Protein AF-A0A529LG89-F1 (afdb_monomer)

Radius of gyration: 15.18 Å; Cα contacts (8 Å, |Δi|>4): 85; chains: 1; bounding box: 32×26×44 Å

Mean predicted aligned error: 3.56 Å

Structure (mmCIF, N/CA/C/O backbone):
data_AF-A0A529LG89-F1
#
_entry.id   AF-A0A529LG89-F1
#
loop_
_atom_site.group_PDB
_atom_site.id
_atom_site.type_symbol
_atom_site.label_atom_id
_atom_site.label_alt_id
_atom_site.label_comp_id
_atom_site.label_asym_id
_atom_site.label_entity_id
_atom_site.label_seq_id
_atom_site.pdbx_PDB_ins_code
_atom_site.Cartn_x
_atom_site.Cartn_y
_atom_site.Cartn_z
_atom_site.occupancy
_atom_site.B_iso_or_equiv
_atom_site.auth_seq_id
_atom_site.auth_comp_id
_atom_site.auth_asym_id
_atom_site.auth_atom_id
_atom_site.pdbx_PDB_model_num
ATOM 1 N N . ARG A 1 1 ? 2.252 13.288 9.061 1.00 68.81 1 ARG A N 1
ATOM 2 C CA . ARG A 1 1 ? 0.957 13.598 9.716 1.00 68.81 1 ARG A CA 1
ATOM 3 C C . ARG A 1 1 ? 0.121 12.327 9.774 1.00 68.81 1 ARG A C 1
ATOM 5 O O . ARG A 1 1 ? -0.016 11.678 8.747 1.00 68.81 1 ARG A O 1
ATOM 12 N N . SER A 1 2 ? -0.348 11.960 10.962 1.00 86.69 2 SER A N 1
ATOM 13 C CA . SER A 1 2 ? -1.032 10.683 11.178 1.00 86.69 2 SER A CA 1
ATOM 14 C C . SER A 1 2 ? -2.409 10.638 10.504 1.00 86.69 2 SER A C 1
ATOM 16 O O . SER A 1 2 ? -3.083 11.675 10.444 1.00 86.69 2 SER A O 1
ATOM 18 N N . VAL A 1 3 ? -2.821 9.466 10.008 1.00 88.19 3 VAL A N 1
ATOM 19 C CA . VAL A 1 3 ? -4.169 9.253 9.435 1.00 88.19 3 VAL A CA 1
ATOM 20 C C . VAL A 1 3 ? -5.266 9.476 10.477 1.00 88.19 3 VAL A C 1
ATOM 22 O O . VAL A 1 3 ? -6.346 9.957 10.142 1.00 88.19 3 VAL A O 1
ATOM 25 N N . MET A 1 4 ? -4.955 9.269 11.760 1.00 91.56 4 MET A N 1
ATOM 26 C CA . MET A 1 4 ? -5.869 9.508 12.880 1.00 91.56 4 MET A CA 1
ATOM 27 C C . MET A 1 4 ? -6.204 10.991 13.093 1.00 91.56 4 MET A C 1
ATOM 29 O O . MET A 1 4 ? -7.196 11.314 13.742 1.00 91.56 4 MET A O 1
ATOM 33 N N . LYS A 1 5 ? -5.408 11.920 12.542 1.00 93.12 5 LYS A N 1
ATOM 34 C CA . LYS A 1 5 ? -5.656 13.369 12.672 1.00 93.12 5 LYS A CA 1
ATOM 35 C C . LYS A 1 5 ? -6.673 13.913 11.664 1.00 93.12 5 LYS A C 1
ATOM 37 O O . LYS A 1 5 ? -7.066 15.069 11.784 1.00 93.12 5 LYS A O 1
ATOM 42 N N . ILE A 1 6 ? -7.069 13.128 10.662 1.00 94.31 6 ILE A N 1
ATOM 43 C CA . ILE A 1 6 ? -8.005 13.550 9.612 1.00 94.31 6 ILE A CA 1
ATOM 44 C C . ILE A 1 6 ? -9.307 12.762 9.805 1.00 94.31 6 ILE A C 1
ATOM 46 O O . ILE A 1 6 ? -9.274 11.545 9.636 1.00 94.31 6 ILE A O 1
ATOM 50 N N . PRO A 1 7 ? -10.451 13.403 10.131 1.00 94.75 7 PRO A N 1
ATOM 51 C CA . PRO A 1 7 ? -11.669 12.701 10.554 1.00 94.75 7 PRO A CA 1
ATOM 52 C C . PRO A 1 7 ? -12.125 11.583 9.611 1.00 94.75 7 PRO A C 1
ATOM 54 O O . PRO A 1 7 ? -12.446 10.487 10.065 1.00 94.75 7 PRO A O 1
ATOM 57 N N . TYR A 1 8 ? -12.088 11.838 8.302 1.00 95.38 8 TYR A N 1
ATOM 58 C CA . TYR A 1 8 ? -12.473 10.855 7.292 1.00 95.38 8 TYR A CA 1
ATOM 59 C C . TYR A 1 8 ? -11.516 9.652 7.227 1.00 95.38 8 TYR A C 1
ATOM 61 O O . TYR A 1 8 ? -11.959 8.505 7.192 1.00 95.38 8 TYR A O 1
ATOM 69 N N . LEU A 1 9 ? -10.198 9.890 7.265 1.00 96.44 9 LEU A N 1
ATOM 70 C CA . LEU A 1 9 ? -9.205 8.809 7.240 1.00 96.44 9 LEU A CA 1
ATOM 71 C C . LEU A 1 9 ? -9.228 8.007 8.544 1.00 96.44 9 LEU A C 1
ATOM 73 O O . LEU A 1 9 ? -9.163 6.782 8.507 1.00 96.44 9 LEU A O 1
ATOM 77 N N . ARG A 1 10 ? -9.399 8.684 9.682 1.00 96.38 10 ARG A N 1
ATOM 78 C CA . ARG A 1 10 ? -9.582 8.052 10.989 1.00 96.38 10 ARG A CA 1
ATOM 79 C C . ARG A 1 10 ? -10.759 7.078 10.977 1.00 96.38 10 ARG A C 1
ATOM 81 O O . ARG A 1 10 ? -10.569 5.923 11.330 1.00 96.38 10 ARG A O 1
ATOM 88 N N . SER A 1 11 ? -11.928 7.494 10.487 1.00 97.00 11 SER A N 1
ATOM 89 C CA . SER A 1 11 ? -13.110 6.619 10.416 1.00 97.00 11 SER A CA 1
ATOM 90 C C . SER A 1 11 ? -12.860 5.358 9.573 1.00 97.00 11 SER A C 1
ATOM 92 O O . SER A 1 11 ? -13.219 4.244 9.971 1.00 97.00 11 SER A O 1
ATOM 94 N N . LYS A 1 12 ? -12.167 5.494 8.432 1.00 97.44 12 LYS A N 1
ATOM 95 C CA . LYS A 1 12 ? -11.731 4.341 7.628 1.00 97.44 12 LYS A CA 1
ATOM 96 C C . LYS A 1 12 ? -10.757 3.438 8.396 1.00 97.44 12 L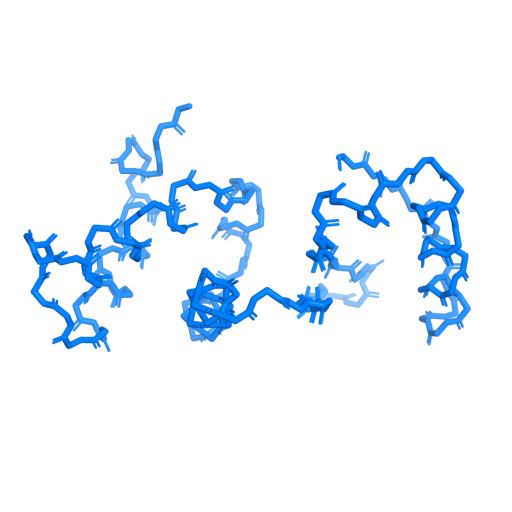YS A C 1
ATOM 98 O O . LYS A 1 12 ? -10.929 2.220 8.374 1.00 97.44 12 LYS A O 1
ATOM 103 N N . ALA A 1 13 ? -9.754 4.015 9.060 1.00 97.12 13 ALA A N 1
ATOM 104 C CA . ALA A 1 13 ? -8.755 3.278 9.832 1.00 97.12 13 ALA A CA 1
ATOM 105 C C . ALA A 1 13 ? -9.398 2.492 10.985 1.00 97.12 13 ALA A C 1
ATOM 107 O O . ALA A 1 13 ? -9.183 1.288 11.099 1.00 97.12 13 ALA A O 1
ATOM 108 N N . GLU A 1 14 ? -10.253 3.143 11.774 1.00 96.25 14 GLU A N 1
ATOM 109 C CA . GLU A 1 14 ? -11.013 2.533 12.871 1.00 96.25 14 GLU A CA 1
ATOM 110 C C . GLU A 1 14 ? -11.883 1.377 12.371 1.00 96.25 14 GLU A C 1
ATOM 112 O O . GLU A 1 14 ? -11.886 0.303 12.969 1.00 96.25 14 GLU A O 1
ATOM 117 N N . THR A 1 15 ? -12.543 1.543 11.220 1.00 96.94 15 THR A N 1
ATOM 118 C CA . THR A 1 15 ? -13.334 0.468 10.601 1.00 96.94 15 THR A CA 1
ATOM 119 C C . THR A 1 15 ? -12.473 -0.750 10.256 1.00 96.94 15 THR A C 1
ATOM 121 O O . THR A 1 15 ? -12.919 -1.889 10.405 1.00 96.94 15 THR A O 1
ATOM 124 N N . ILE A 1 16 ? -11.246 -0.542 9.774 1.00 97.25 16 ILE A N 1
ATOM 125 C CA . ILE A 1 16 ? -10.324 -1.634 9.431 1.00 97.25 16 ILE A CA 1
ATOM 126 C C . ILE A 1 16 ? -9.809 -2.318 10.693 1.00 97.25 16 ILE A C 1
ATOM 128 O O . ILE A 1 16 ? -9.818 -3.546 10.747 1.00 97.25 16 ILE A O 1
ATOM 132 N N . ILE A 1 17 ? -9.413 -1.542 11.703 1.00 95.81 17 ILE A N 1
ATOM 133 C CA . ILE A 1 17 ? -8.947 -2.054 12.996 1.00 95.81 17 ILE A CA 1
ATOM 134 C C . ILE A 1 17 ? -10.046 -2.901 13.643 1.00 95.81 17 ILE A C 1
ATOM 136 O O . ILE A 1 17 ? -9.802 -4.064 13.956 1.00 95.81 17 ILE A O 1
ATOM 140 N N . ALA A 1 18 ? -11.274 -2.384 13.730 1.00 95.31 18 ALA A N 1
ATOM 141 C CA . ALA A 1 18 ? -12.415 -3.111 14.287 1.00 95.31 18 ALA A CA 1
ATOM 142 C C . ALA A 1 18 ? -12.712 -4.415 13.527 1.00 95.31 18 ALA A C 1
ATOM 144 O O . ALA A 1 18 ? -13.033 -5.434 14.130 1.00 95.31 18 ALA A O 1
ATOM 145 N N . LYS A 1 19 ? -12.561 -4.415 12.195 1.00 95.06 19 LYS A N 1
ATOM 146 C CA . LYS A 1 19 ? -12.785 -5.599 11.346 1.00 95.06 19 LYS A CA 1
ATOM 147 C C . LYS A 1 19 ? -11.593 -6.557 11.265 1.00 95.06 19 LYS A C 1
ATOM 149 O O . LYS A 1 19 ? -11.712 -7.574 10.584 1.00 95.06 19 LYS A O 1
ATOM 154 N N . SER A 1 20 ? -10.455 -6.232 11.875 1.00 92.62 20 SER A N 1
ATOM 155 C CA . SER A 1 20 ? -9.252 -7.073 11.823 1.00 92.62 20 SER A CA 1
ATOM 156 C C . SER A 1 20 ? -9.299 -8.246 12.803 1.00 92.62 20 SER A C 1
ATOM 158 O O . SER A 1 20 ? -8.641 -9.253 12.570 1.00 92.62 20 SER A O 1
ATOM 160 N N . GLY A 1 21 ? -10.068 -8.115 13.890 1.00 91.75 21 GLY A N 1
ATOM 161 C CA . GLY A 1 21 ? -10.059 -9.065 15.004 1.00 91.75 21 GLY A CA 1
ATOM 162 C C . GLY A 1 21 ? -8.791 -9.008 15.867 1.00 91.75 21 GLY A C 1
ATOM 163 O O . GLY A 1 21 ? -8.691 -9.762 16.830 1.00 91.75 21 GLY A O 1
ATOM 164 N N . PHE A 1 22 ? -7.831 -8.126 15.564 1.00 93.19 22 PHE A N 1
ATOM 165 C CA . PHE A 1 22 ? -6.640 -7.945 16.390 1.00 93.19 22 PHE A CA 1
ATOM 166 C C . PHE A 1 22 ? -6.930 -7.049 17.589 1.00 93.19 22 PHE A C 1
ATOM 168 O O . PHE A 1 22 ? -7.584 -6.013 17.467 1.00 93.19 22 PHE A O 1
ATOM 175 N N . ASN A 1 23 ? -6.356 -7.404 18.735 1.00 92.44 23 ASN A N 1
ATOM 176 C CA . ASN A 1 23 ? -6.239 -6.487 19.857 1.00 92.44 23 ASN A CA 1
ATOM 177 C C . ASN A 1 23 ? -5.258 -5.356 19.477 1.00 92.44 23 ASN A C 1
ATOM 179 O O . ASN A 1 23 ? -4.097 -5.653 19.176 1.00 92.44 23 ASN A O 1
ATOM 183 N N . PRO A 1 24 ? -5.672 -4.073 19.503 1.00 88.75 24 PRO A N 1
ATOM 184 C CA . PRO A 1 24 ? -4.813 -2.945 19.130 1.00 88.75 24 PRO A CA 1
ATOM 185 C C . PRO A 1 24 ? -3.516 -2.831 19.943 1.00 88.75 24 PRO A C 1
ATOM 187 O O . PRO A 1 24 ? -2.544 -2.248 19.465 1.00 88.75 24 PRO A O 1
ATOM 190 N N . ASN A 1 25 ? -3.493 -3.382 21.159 1.00 91.75 25 ASN A N 1
ATOM 191 C CA . ASN A 1 25 ? -2.347 -3.294 22.064 1.00 91.75 25 A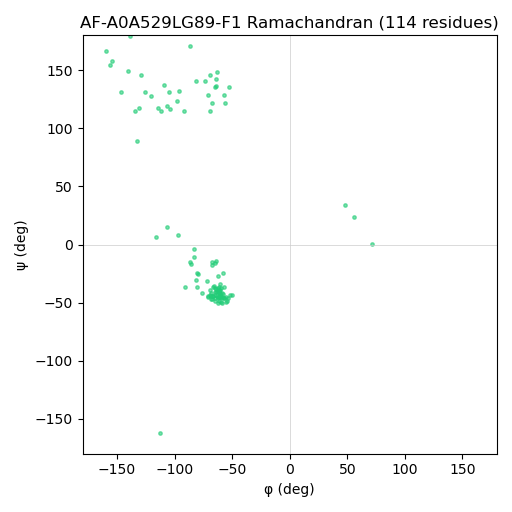SN A CA 1
ATOM 192 C C . ASN A 1 25 ? -1.296 -4.390 21.831 1.00 91.75 25 ASN A C 1
ATOM 194 O O . ASN A 1 25 ? -0.140 -4.228 22.248 1.00 91.75 25 ASN A O 1
ATOM 198 N N . ASP A 1 26 ? -1.671 -5.458 21.129 1.00 93.06 26 ASP A N 1
ATOM 199 C CA . ASP A 1 26 ? -0.798 -6.594 20.850 1.00 93.06 26 ASP A CA 1
ATOM 200 C C . ASP A 1 26 ? 0.034 -6.353 19.584 1.00 93.06 26 ASP A C 1
ATOM 202 O O . ASP A 1 26 ? -0.166 -5.383 18.846 1.00 93.06 26 ASP A O 1
ATOM 206 N N . HIS A 1 27 ? 1.006 -7.233 19.327 1.00 92.81 27 HIS A N 1
ATOM 207 C CA . HIS A 1 27 ? 1.959 -7.072 18.225 1.00 92.81 27 HIS A CA 1
ATOM 208 C C . HIS A 1 27 ? 1.262 -6.884 16.867 1.00 92.81 27 HIS A C 1
ATOM 210 O O . HIS A 1 27 ? 1.550 -5.920 16.159 1.00 92.81 27 HIS A O 1
ATOM 216 N N . SER A 1 28 ? 0.288 -7.741 16.542 1.00 93.19 28 SER A N 1
ATOM 217 C CA . SER A 1 28 ? -0.459 -7.677 15.278 1.00 93.19 28 SER A CA 1
ATOM 218 C C . SER A 1 28 ? -1.315 -6.412 15.154 1.00 93.19 28 SER A C 1
ATOM 220 O O . SER A 1 28 ? -1.415 -5.842 14.068 1.00 93.19 28 SER A O 1
ATOM 222 N N . GLY A 1 29 ? -1.888 -5.923 16.261 1.00 94.69 29 GLY A N 1
ATOM 223 C CA . GLY A 1 29 ? -2.650 -4.671 16.286 1.00 94.69 29 GLY A CA 1
ATOM 224 C C . GLY A 1 29 ? -1.767 -3.450 16.041 1.00 94.69 29 GLY A C 1
ATOM 225 O O . GLY A 1 29 ? -2.065 -2.628 15.173 1.00 94.69 29 GLY A O 1
ATOM 226 N N . LYS A 1 30 ? -0.622 -3.373 16.729 1.00 95.19 30 LYS A N 1
ATOM 227 C CA . LYS A 1 30 ? 0.384 -2.319 16.513 1.00 95.19 30 LYS A CA 1
ATOM 228 C C . LYS A 1 30 ? 0.946 -2.353 15.094 1.00 95.19 30 LYS A C 1
ATOM 230 O O . LYS A 1 30 ? 1.093 -1.303 14.470 1.00 95.19 30 LYS A O 1
ATOM 235 N N . ALA A 1 31 ? 1.209 -3.545 14.558 1.00 95.69 31 ALA A N 1
ATOM 236 C CA . ALA A 1 31 ? 1.649 -3.714 13.178 1.00 95.69 31 ALA A CA 1
ATOM 237 C C . ALA A 1 31 ? 0.597 -3.189 12.190 1.00 95.69 31 ALA A C 1
ATOM 239 O O . ALA A 1 31 ? 0.945 -2.443 11.274 1.00 95.69 31 ALA A O 1
ATOM 240 N N . LEU A 1 32 ? -0.690 -3.505 12.392 1.00 96.50 32 LEU A N 1
ATOM 241 C CA . LEU A 1 32 ? -1.774 -3.002 11.541 1.00 96.50 32 LEU A CA 1
ATOM 242 C C . LEU A 1 32 ? -1.856 -1.474 11.576 1.00 96.50 32 LEU A C 1
ATOM 244 O O . LEU A 1 32 ? -1.963 -0.845 10.524 1.00 96.50 32 LEU A O 1
ATOM 248 N N . ILE A 1 33 ? -1.771 -0.872 12.763 1.00 95.75 33 ILE A N 1
ATOM 249 C CA . ILE A 1 33 ? -1.778 0.588 12.917 1.00 95.75 33 ILE A CA 1
ATOM 250 C C . ILE A 1 33 ? -0.606 1.210 12.148 1.00 95.75 33 ILE A C 1
ATOM 252 O O . ILE A 1 33 ? -0.813 2.148 11.381 1.00 95.75 33 ILE A O 1
ATOM 256 N N . ASN A 1 34 ? 0.598 0.648 12.266 1.00 95.62 34 ASN A N 1
ATOM 257 C CA . ASN A 1 34 ? 1.771 1.125 11.530 1.00 95.62 34 ASN A CA 1
ATOM 258 C C . ASN A 1 34 ? 1.594 1.015 10.006 1.00 95.62 34 ASN A C 1
ATOM 260 O O . ASN A 1 34 ? 1.975 1.927 9.269 1.00 95.62 34 ASN A O 1
ATOM 264 N N . VAL A 1 35 ? 0.985 -0.070 9.518 1.00 95.88 35 VAL A N 1
ATOM 265 C CA . VAL A 1 35 ? 0.643 -0.225 8.096 1.00 95.88 35 VAL A CA 1
ATOM 266 C C . VAL A 1 35 ? -0.326 0.864 7.637 1.00 95.88 35 VAL A C 1
ATOM 268 O O . VAL A 1 35 ? -0.105 1.476 6.596 1.00 95.88 35 VAL A O 1
ATOM 271 N N . LEU A 1 36 ? -1.374 1.153 8.410 1.00 96.38 36 LEU A N 1
ATOM 272 C CA . LEU A 1 36 ? -2.345 2.197 8.066 1.00 96.38 36 LEU A CA 1
ATOM 273 C C . LEU A 1 36 ? -1.728 3.606 8.102 1.00 96.38 36 LEU A C 1
ATOM 275 O O . LEU A 1 36 ? -2.056 4.432 7.256 1.00 96.38 36 LEU A O 1
ATOM 279 N N . GLU A 1 37 ? -0.816 3.871 9.039 1.00 95.31 37 GLU A N 1
ATOM 280 C CA . GLU A 1 37 ? -0.113 5.156 9.174 1.00 95.31 37 GLU A CA 1
ATOM 281 C C . GLU A 1 37 ? 0.935 5.403 8.075 1.00 95.31 37 GLU A C 1
ATOM 283 O O . GLU A 1 37 ? 1.183 6.551 7.697 1.00 95.31 37 GLU A O 1
ATOM 288 N N . SER A 1 38 ? 1.554 4.336 7.562 1.00 93.31 38 SER A N 1
ATOM 289 C CA . SER A 1 38 ? 2.562 4.392 6.489 1.00 93.31 38 SER A CA 1
ATOM 290 C C . SER A 1 38 ? 1.964 4.371 5.083 1.00 93.31 38 SER A C 1
ATOM 292 O O . SER A 1 38 ? 2.646 4.710 4.115 1.00 93.31 38 SER A O 1
ATOM 294 N N . TYR A 1 39 ? 0.691 4.003 4.955 1.00 94.94 39 TYR A N 1
ATOM 295 C CA . TYR A 1 39 ? -0.007 3.978 3.679 1.00 94.94 39 TYR A CA 1
ATOM 296 C C . TYR A 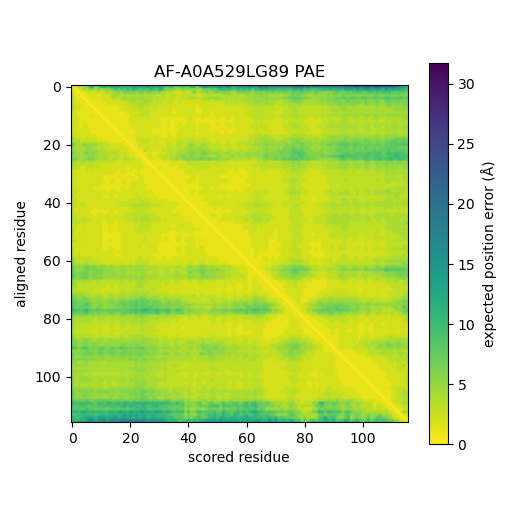1 39 ? -0.116 5.403 3.086 1.00 94.94 39 TYR A C 1
ATOM 298 O O . TYR A 1 39 ? -0.454 6.343 3.817 1.00 94.94 39 TYR A O 1
ATOM 306 N N . PRO A 1 40 ? 0.132 5.611 1.775 1.00 93.62 40 PRO A N 1
ATOM 307 C CA . PRO A 1 40 ? 0.086 6.947 1.178 1.00 93.62 40 PRO A CA 1
ATOM 308 C C . PRO A 1 40 ? -1.273 7.618 1.390 1.00 93.62 40 PRO A C 1
ATOM 310 O O . PRO A 1 40 ? -2.312 7.028 1.098 1.00 93.62 40 PRO A O 1
ATOM 313 N N . ARG A 1 41 ? -1.282 8.854 1.905 1.00 92.38 41 ARG A N 1
ATOM 314 C CA . ARG A 1 41 ? -2.526 9.522 2.339 1.00 92.38 41 ARG A CA 1
ATOM 315 C C . ARG A 1 41 ? -3.524 9.724 1.208 1.00 92.38 41 ARG A C 1
ATOM 317 O O . ARG A 1 41 ? -4.709 9.487 1.421 1.00 92.38 41 ARG A O 1
ATOM 324 N N . ASP A 1 42 ? -3.050 10.129 0.035 1.00 91.38 42 ASP A N 1
ATOM 325 C CA . ASP A 1 42 ? -3.915 10.381 -1.120 1.00 91.38 42 ASP A CA 1
ATOM 326 C C . ASP A 1 42 ? -4.582 9.085 -1.590 1.00 91.38 42 ASP A C 1
ATOM 328 O O . ASP A 1 42 ? -5.777 9.066 -1.890 1.00 91.38 42 ASP A O 1
ATOM 332 N N . GLU A 1 43 ? -3.852 7.967 -1.538 1.00 92.94 43 GLU A N 1
ATOM 333 C CA . GLU A 1 43 ? -4.420 6.644 -1.788 1.00 92.94 43 GLU A CA 1
ATOM 334 C C . GLU A 1 43 ? -5.367 6.213 -0.666 1.00 92.94 43 GLU A C 1
ATOM 336 O O . GLU A 1 43 ? -6.461 5.739 -0.946 1.00 92.94 43 GLU A O 1
ATOM 341 N N . PHE A 1 44 ? -5.028 6.422 0.608 1.00 95.44 44 PHE A N 1
ATOM 342 C CA . PHE A 1 44 ? -5.928 6.116 1.730 1.00 95.44 44 PHE A CA 1
ATOM 343 C C . PHE A 1 44 ? -7.271 6.857 1.599 1.00 95.44 44 PHE A C 1
ATOM 345 O O . PHE A 1 44 ? -8.342 6.323 1.918 1.00 95.44 44 PHE A O 1
ATOM 352 N N . PHE A 1 45 ? -7.227 8.092 1.092 1.00 93.56 45 PHE A N 1
ATOM 353 C CA . PHE A 1 45 ? -8.407 8.902 0.820 1.00 93.56 45 PHE A CA 1
ATOM 354 C C . PHE A 1 45 ? -9.272 8.283 -0.288 1.00 93.56 45 PHE A C 1
ATOM 356 O O . PHE A 1 45 ? -10.482 8.131 -0.102 1.00 93.56 45 PHE A O 1
ATOM 363 N N . GLN A 1 46 ? -8.656 7.855 -1.391 1.00 92.00 46 GLN A N 1
ATOM 364 C CA . GLN A 1 46 ? -9.347 7.340 -2.580 1.00 92.00 46 GLN A CA 1
ATOM 365 C C . GLN A 1 46 ? -9.797 5.875 -2.456 1.00 92.00 46 GLN A C 1
ATOM 367 O O . GLN A 1 46 ? -10.869 5.514 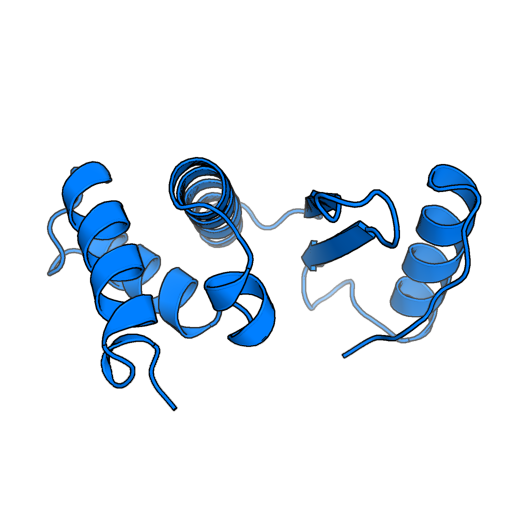-2.932 1.00 92.00 46 GLN A O 1
ATOM 372 N N . VAL A 1 47 ? -9.016 5.013 -1.799 1.00 93.88 47 VAL A N 1
ATOM 373 C CA . VAL A 1 47 ? -9.262 3.564 -1.744 1.00 93.88 47 VAL A CA 1
ATOM 374 C C . VAL A 1 47 ? -10.490 3.254 -0.863 1.00 93.88 47 VAL A C 1
ATOM 376 O O . VAL A 1 47 ? -10.542 3.681 0.297 1.00 93.88 47 VAL A O 1
ATOM 379 N N . PRO A 1 48 ? -11.478 2.476 -1.346 1.00 94.06 48 PRO A N 1
ATOM 380 C CA . PRO A 1 48 ? -12.602 2.020 -0.526 1.00 94.06 48 PRO A CA 1
ATOM 381 C C . PRO A 1 48 ? -12.156 1.108 0.625 1.00 94.06 48 PRO A C 1
ATOM 383 O O . PRO A 1 48 ? -11.229 0.313 0.475 1.00 94.06 48 PRO A O 1
ATOM 386 N N . VAL A 1 49 ? -12.864 1.144 1.760 1.00 96.38 49 VAL A N 1
ATOM 387 C CA . VAL A 1 49 ? -12.520 0.358 2.966 1.00 96.38 49 VAL A CA 1
ATOM 388 C C . VAL A 1 49 ? -12.279 -1.140 2.692 1.00 96.38 49 VAL A C 1
ATOM 390 O O . VAL A 1 49 ? -11.294 -1.667 3.212 1.00 96.38 49 VAL A O 1
ATOM 393 N N . PRO A 1 50 ? -13.089 -1.855 1.879 1.00 95.69 50 PRO A N 1
ATOM 394 C CA . PRO A 1 50 ? -12.838 -3.272 1.601 1.00 95.69 50 PRO A CA 1
ATOM 395 C C . PRO A 1 50 ? -11.491 -3.528 0.909 1.00 95.69 50 PRO A C 1
ATOM 397 O O . PRO A 1 50 ? -10.782 -4.471 1.267 1.00 95.69 50 PRO A O 1
ATOM 400 N N . VAL A 1 51 ? -11.124 -2.666 -0.045 1.00 95.56 51 VAL A N 1
ATOM 401 C CA . VAL A 1 51 ? -9.853 -2.742 -0.779 1.00 95.56 51 VAL A CA 1
ATOM 402 C C . VAL A 1 51 ? -8.698 -2.359 0.140 1.00 95.56 51 VAL A C 1
ATOM 404 O O . VAL A 1 51 ? -7.709 -3.084 0.216 1.00 95.56 51 VAL A O 1
ATOM 407 N N . LEU A 1 52 ? -8.858 -1.287 0.918 1.00 96.44 52 LEU A N 1
ATOM 408 C CA . LEU A 1 52 ? -7.847 -0.823 1.864 1.00 96.44 52 LEU A CA 1
ATOM 409 C C . LEU A 1 52 ? -7.548 -1.878 2.937 1.00 96.44 52 LEU A C 1
ATOM 411 O O . LEU A 1 52 ? -6.387 -2.112 3.253 1.00 96.44 52 LEU A O 1
ATOM 415 N N . ARG A 1 53 ? -8.565 -2.597 3.429 1.00 96.69 53 ARG A N 1
ATOM 416 C CA . ARG A 1 53 ? -8.383 -3.740 4.339 1.00 96.69 53 ARG A CA 1
ATOM 417 C C . ARG A 1 53 ? -7.590 -4.874 3.685 1.00 96.69 53 ARG A C 1
ATOM 419 O O . ARG A 1 53 ? -6.677 -5.416 4.300 1.00 96.69 53 ARG A O 1
ATOM 426 N N . LYS A 1 54 ? -7.911 -5.231 2.434 1.00 96.56 54 LYS A N 1
ATOM 427 C CA . LYS A 1 54 ? -7.161 -6.250 1.674 1.00 96.56 54 LYS A CA 1
ATOM 428 C C . LYS A 1 54 ? -5.700 -5.834 1.492 1.00 96.56 54 LYS A C 1
ATOM 430 O O . LYS A 1 54 ? -4.809 -6.669 1.632 1.00 96.56 54 LYS A O 1
ATOM 435 N N . HIS A 1 55 ? -5.461 -4.558 1.200 1.00 97.19 55 HIS A N 1
ATOM 436 C CA . HIS A 1 55 ? -4.120 -4.000 1.069 1.00 97.19 55 HIS A CA 1
ATOM 437 C C . HIS A 1 55 ? -3.375 -4.044 2.404 1.00 97.19 55 HIS A C 1
ATOM 439 O O . HIS A 1 55 ? -2.274 -4.579 2.446 1.00 97.19 55 HIS A O 1
ATOM 445 N N . ALA A 1 56 ? -3.992 -3.587 3.496 1.00 96.44 56 ALA A N 1
ATOM 446 C CA . ALA A 1 56 ? -3.392 -3.612 4.825 1.00 96.44 56 ALA A CA 1
ATOM 447 C C . ALA A 1 56 ? -2.976 -5.033 5.242 1.00 96.44 56 ALA A C 1
ATOM 449 O O . ALA A 1 56 ? -1.835 -5.242 5.641 1.00 96.44 56 ALA A O 1
ATOM 450 N N . ASN A 1 57 ? -3.843 -6.029 5.038 1.00 95.81 57 ASN A N 1
ATOM 451 C CA . ASN A 1 57 ? -3.516 -7.434 5.309 1.00 95.81 57 ASN A CA 1
ATOM 452 C C . ASN A 1 57 ? -2.372 -7.951 4.425 1.00 95.81 57 ASN A C 1
ATOM 454 O O . ASN A 1 57 ? -1.510 -8.694 4.891 1.00 95.81 57 ASN A O 1
ATOM 458 N N . ALA A 1 58 ? -2.345 -7.561 3.147 1.00 96.62 58 ALA A N 1
ATOM 459 C CA . ALA A 1 58 ? -1.262 -7.945 2.250 1.00 96.62 58 ALA A CA 1
ATOM 460 C C . ALA A 1 58 ? 0.081 -7.354 2.698 1.00 96.62 58 ALA A C 1
ATOM 462 O O . ALA A 1 58 ? 1.072 -8.074 2.655 1.00 96.62 58 ALA A O 1
ATOM 463 N N . ILE A 1 59 ? 0.099 -6.091 3.140 1.00 96.31 59 ILE A N 1
ATOM 464 C CA . ILE A 1 59 ? 1.295 -5.400 3.643 1.00 96.31 59 ILE A CA 1
ATOM 465 C C . ILE A 1 59 ? 1.745 -6.005 4.975 1.00 96.31 59 ILE A C 1
ATOM 467 O O . ILE A 1 59 ? 2.935 -6.246 5.149 1.00 96.31 59 ILE A O 1
ATOM 471 N N . LEU A 1 60 ? 0.815 -6.325 5.881 1.00 95.25 60 LEU A N 1
ATOM 472 C CA . LEU A 1 60 ? 1.131 -7.026 7.130 1.00 95.25 60 LEU A CA 1
ATOM 473 C C . LEU A 1 60 ? 1.870 -8.337 6.875 1.00 95.25 60 LEU A C 1
ATOM 475 O O . LEU A 1 60 ? 2.913 -8.583 7.470 1.00 95.25 60 LEU A O 1
ATOM 479 N N . GLY A 1 61 ? 1.400 -9.131 5.912 1.00 94.69 61 GLY A N 1
ATOM 480 C CA . GLY A 1 61 ? 2.073 -10.372 5.531 1.00 94.69 61 GLY A CA 1
ATOM 481 C C . GLY A 1 61 ? 3.475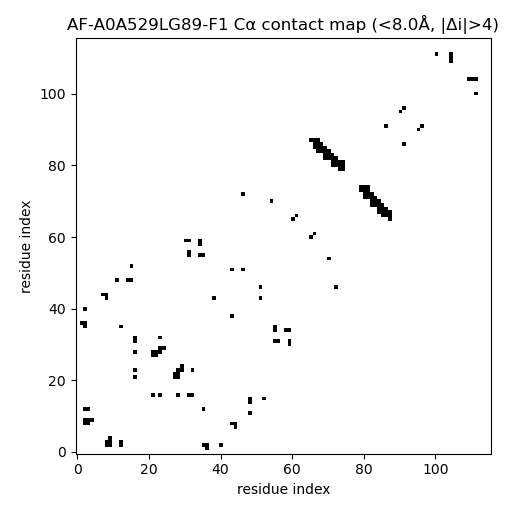 -10.182 4.934 1.00 94.69 61 GLY A C 1
ATOM 482 O O . GLY A 1 61 ? 4.213 -11.159 4.823 1.00 94.69 61 GLY A O 1
ATOM 483 N N . LEU A 1 62 ? 3.861 -8.962 4.535 1.00 94.56 62 LEU A N 1
ATOM 484 C CA . LEU A 1 62 ? 5.231 -8.657 4.099 1.00 94.56 62 LEU A CA 1
ATOM 485 C C . LEU A 1 62 ? 6.184 -8.444 5.275 1.00 94.56 62 LEU A C 1
ATOM 487 O O . LEU A 1 62 ? 7.383 -8.635 5.095 1.00 94.56 62 LEU A O 1
ATOM 491 N N . VAL A 1 63 ? 5.668 -8.065 6.449 1.00 87.50 63 VAL A N 1
ATOM 492 C CA . VAL A 1 63 ? 6.471 -7.917 7.671 1.00 87.50 63 VAL A CA 1
ATOM 493 C C . VAL A 1 63 ? 6.994 -9.281 8.114 1.00 87.50 63 VAL A C 1
ATOM 495 O O . VAL A 1 63 ? 8.175 -9.419 8.411 1.00 87.50 63 VAL A O 1
ATOM 498 N N . GLU A 1 64 ? 6.133 -10.300 8.093 1.00 87.62 64 GLU A N 1
ATOM 499 C CA . GLU A 1 64 ? 6.498 -11.672 8.463 1.00 87.62 64 GLU A CA 1
ATOM 500 C C . GLU A 1 64 ? 7.306 -12.375 7.368 1.00 87.62 64 GLU A C 1
ATOM 502 O O . GLU A 1 64 ? 8.271 -13.085 7.647 1.00 87.62 64 GLU A O 1
ATOM 507 N N . ARG A 1 65 ? 6.910 -12.190 6.102 1.00 92.94 65 ARG A N 1
ATOM 508 C CA . ARG A 1 65 ? 7.558 -12.832 4.956 1.00 92.94 65 ARG A CA 1
ATOM 509 C C . ARG A 1 65 ? 7.825 -11.813 3.850 1.00 92.94 65 ARG A C 1
ATOM 511 O O . ARG A 1 65 ? 6.993 -11.672 2.945 1.00 92.94 65 ARG A O 1
ATOM 518 N N . PRO A 1 66 ? 8.992 -11.142 3.881 1.00 92.75 66 PRO A N 1
ATOM 519 C CA . PRO A 1 66 ? 9.374 -10.171 2.866 1.00 92.75 66 PRO A CA 1
ATOM 520 C C . PRO A 1 66 ? 9.349 -10.782 1.463 1.00 92.75 66 PRO A C 1
ATOM 522 O O . PRO A 1 66 ? 10.013 -11.779 1.175 1.00 92.75 66 PRO A O 1
ATOM 525 N N . ARG A 1 67 ? 8.552 -10.187 0.576 1.00 94.62 67 ARG A N 1
ATOM 526 C CA . ARG A 1 67 ? 8.423 -10.582 -0.831 1.00 94.62 67 ARG A CA 1
ATOM 527 C C . ARG A 1 67 ? 7.979 -9.395 -1.669 1.00 94.62 67 ARG A C 1
ATOM 529 O O . ARG A 1 67 ? 7.379 -8.458 -1.150 1.00 94.62 67 ARG A O 1
ATOM 536 N N . ILE A 1 68 ? 8.247 -9.459 -2.970 1.00 95.44 68 ILE A N 1
ATOM 537 C CA . ILE A 1 68 ? 7.740 -8.456 -3.905 1.00 95.44 68 ILE A CA 1
ATOM 538 C C . ILE A 1 68 ? 6.211 -8.547 -3.950 1.00 95.44 68 ILE A C 1
ATOM 540 O O . ILE A 1 68 ? 5.643 -9.642 -4.024 1.00 95.44 68 ILE A O 1
ATOM 544 N N . ARG A 1 69 ? 5.536 -7.398 -3.905 1.00 96.88 69 ARG A N 1
ATOM 545 C CA . ARG A 1 69 ? 4.074 -7.315 -3.982 1.00 96.88 69 ARG A CA 1
ATOM 546 C C . ARG A 1 69 ? 3.649 -6.041 -4.696 1.00 96.88 69 ARG A C 1
ATOM 548 O O . ARG A 1 69 ? 4.089 -4.965 -4.320 1.00 96.88 69 ARG A O 1
ATOM 555 N N . ALA A 1 70 ? 2.748 -6.161 -5.666 1.00 96.81 70 ALA A N 1
ATOM 556 C CA . ALA A 1 70 ? 2.042 -5.026 -6.253 1.00 96.81 70 ALA A CA 1
ATOM 557 C C . ALA A 1 70 ? 0.598 -5.001 -5.736 1.00 96.81 70 ALA A C 1
ATOM 559 O O . ALA A 1 70 ? -0.086 -6.029 -5.741 1.00 96.81 70 ALA A O 1
ATOM 560 N N . LEU A 1 71 ? 0.148 -3.841 -5.267 1.00 96.75 71 LEU A N 1
ATOM 561 C CA . LEU A 1 71 ? -1.230 -3.583 -4.861 1.00 96.75 71 LEU A CA 1
ATOM 562 C C . LEU A 1 71 ? -1.813 -2.551 -5.815 1.00 96.75 71 LEU A C 1
ATOM 564 O O . LEU A 1 71 ? -1.309 -1.434 -5.900 1.00 96.75 71 LEU A O 1
ATOM 568 N N . VAL A 1 72 ? -2.843 -2.951 -6.550 1.00 94.50 72 VAL A N 1
ATOM 569 C CA . VAL A 1 72 ? -3.383 -2.195 -7.680 1.00 94.50 72 VAL A CA 1
ATOM 570 C C . VAL A 1 72 ? -4.745 -1.624 -7.313 1.00 94.50 72 VAL A C 1
ATOM 572 O O . VAL A 1 72 ? -5.588 -2.328 -6.753 1.00 94.50 72 VAL A O 1
ATOM 575 N N . ARG A 1 73 ? -4.977 -0.367 -7.683 1.00 92.94 73 ARG A N 1
ATOM 576 C CA . ARG A 1 73 ? -6.291 0.270 -7.689 1.00 92.94 73 ARG A CA 1
ATOM 577 C C . ARG A 1 73 ? -6.505 0.964 -9.032 1.00 92.94 73 ARG A C 1
ATOM 579 O O . ARG A 1 73 ? -5.801 1.919 -9.346 1.00 92.94 73 ARG A O 1
ATOM 586 N N . ALA A 1 74 ? -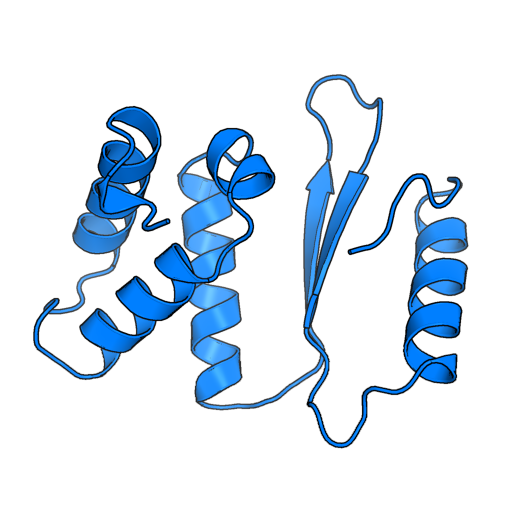7.506 0.524 -9.786 1.00 91.06 74 ALA A N 1
ATOM 587 C CA . ALA A 1 74 ? -8.003 1.281 -10.929 1.00 91.06 74 ALA A CA 1
ATOM 588 C C . ALA A 1 74 ? -8.808 2.501 -10.447 1.00 91.06 74 ALA A C 1
ATOM 590 O O . ALA A 1 74 ? -9.529 2.426 -9.444 1.00 91.06 74 ALA A O 1
ATOM 591 N N . ASP A 1 75 ? -8.654 3.635 -11.126 1.00 89.81 75 ASP A N 1
ATOM 592 C CA . ASP A 1 75 ? -9.547 4.777 -10.952 1.00 89.81 75 ASP A CA 1
ATOM 593 C C . ASP A 1 75 ? -10.964 4.402 -11.391 1.00 89.81 75 ASP A C 1
ATOM 595 O O . ASP A 1 75 ? -11.149 3.703 -12.378 1.00 89.81 75 ASP A O 1
ATOM 599 N N . GLN A 1 76 ? -11.975 4.895 -10.680 1.00 84.94 76 GLN A N 1
ATOM 600 C CA . GLN A 1 76 ? -13.376 4.557 -10.965 1.00 84.94 76 GLN A CA 1
ATOM 601 C C . GLN A 1 76 ? -13.887 5.104 -12.309 1.00 84.94 76 GLN A C 1
ATOM 603 O O . GLN A 1 76 ? -14.954 4.707 -12.760 1.00 84.94 76 GLN A O 1
ATOM 608 N N . PHE A 1 77 ? -13.156 6.049 -12.906 1.00 89.31 77 PHE A N 1
ATOM 609 C CA . PHE A 1 77 ? -13.456 6.631 -14.212 1.00 89.31 77 PHE A CA 1
ATOM 610 C C . PHE A 1 77 ? -12.494 6.135 -15.303 1.00 89.31 77 PHE A C 1
ATOM 612 O O . PHE A 1 77 ? -12.374 6.787 -16.336 1.00 89.31 77 PHE A O 1
ATOM 619 N N . ASP A 1 78 ? -11.742 5.059 -15.046 1.00 85.44 78 ASP A N 1
ATOM 620 C CA . ASP A 1 78 ? -10.770 4.457 -15.974 1.00 85.44 78 ASP A CA 1
ATOM 621 C C . ASP A 1 78 ? -9.687 5.421 -16.497 1.00 85.44 78 ASP A C 1
ATOM 623 O O . ASP A 1 78 ? -9.074 5.206 -17.540 1.00 85.44 78 ASP A O 1
ATOM 627 N N . ARG A 1 79 ? -9.399 6.499 -15.756 1.00 90.12 79 ARG A N 1
ATOM 628 C CA . ARG A 1 79 ? -8.413 7.515 -16.174 1.00 90.12 79 ARG A CA 1
ATOM 629 C C . ARG A 1 79 ? -6.972 7.116 -15.880 1.00 90.12 79 ARG A C 1
ATOM 631 O O . ARG A 1 79 ? -6.054 7.578 -16.550 1.00 90.12 79 ARG A O 1
ATOM 638 N N . PHE A 1 80 ? -6.756 6.337 -14.825 1.00 91.81 80 PHE A N 1
ATOM 639 C CA . PHE A 1 80 ? -5.431 5.902 -14.398 1.00 91.81 80 PHE A CA 1
ATOM 640 C C . PHE A 1 80 ? -5.515 4.659 -13.513 1.00 91.81 80 PHE A C 1
ATOM 642 O O . PHE A 1 80 ? -6.568 4.311 -12.978 1.00 91.81 80 PHE A O 1
ATOM 649 N N . VAL A 1 81 ? -4.366 4.018 -13.309 1.00 93.44 81 VAL A N 1
ATOM 650 C CA . VAL A 1 81 ? -4.190 2.938 -12.340 1.00 93.44 81 VAL A CA 1
ATOM 651 C C . VAL A 1 81 ? -3.112 3.354 -11.349 1.00 93.44 81 VAL A C 1
ATOM 653 O O . VAL A 1 81 ? -2.013 3.741 -11.743 1.00 93.44 81 VAL A O 1
ATOM 656 N N . SER A 1 82 ? -3.426 3.273 -10.059 1.00 93.69 82 SER A N 1
ATOM 657 C CA . SER A 1 82 ? -2.467 3.478 -8.977 1.00 93.69 82 SER A CA 1
ATOM 658 C C . SER A 1 82 ? -1.926 2.138 -8.500 1.00 93.69 82 SER A C 1
ATOM 660 O O . SER A 1 82 ? -2.683 1.184 -8.293 1.00 93.69 82 SER A O 1
ATOM 662 N N . ILE A 1 83 ? -0.605 2.045 -8.359 1.00 95.62 83 ILE A N 1
ATOM 663 C CA . ILE A 1 83 ? 0.084 0.795 -8.045 1.00 95.62 83 ILE A CA 1
ATOM 664 C C . ILE A 1 83 ? 1.102 1.057 -6.943 1.00 95.62 83 ILE A C 1
ATOM 666 O O . ILE A 1 83 ? 2.091 1.754 -7.152 1.00 95.62 83 ILE A O 1
ATOM 670 N N . LEU A 1 84 ? 0.884 0.450 -5.778 1.00 95.94 84 LEU A N 1
ATOM 671 C CA . LEU A 1 84 ? 1.875 0.415 -4.707 1.00 95.94 84 LEU A CA 1
ATOM 672 C C . LEU A 1 84 ? 2.718 -0.845 -4.861 1.00 95.94 84 LEU A C 1
ATOM 674 O O . LEU A 1 84 ? 2.202 -1.958 -4.730 1.00 95.94 84 LEU A O 1
ATOM 678 N N . VAL A 1 85 ? 4.008 -0.670 -5.144 1.00 96.69 85 VAL A N 1
ATOM 679 C CA . VAL A 1 85 ? 4.953 -1.779 -5.296 1.00 96.69 85 VAL A CA 1
ATOM 680 C C . VAL A 1 85 ? 5.865 -1.844 -4.080 1.00 96.69 85 VAL A C 1
ATOM 682 O O . VAL A 1 85 ? 6.613 -0.917 -3.793 1.00 96.69 85 VAL A O 1
ATOM 685 N N . PHE A 1 86 ? 5.810 -2.966 -3.375 1.00 95.69 86 PHE A N 1
ATOM 686 C CA . PHE A 1 86 ? 6.671 -3.274 -2.246 1.00 95.69 86 PHE A CA 1
ATOM 687 C C . PHE A 1 86 ? 7.817 -4.147 -2.739 1.00 95.69 86 PHE A C 1
ATOM 689 O O . PHE A 1 86 ? 7.586 -5.219 -3.304 1.00 95.69 86 PHE A O 1
ATOM 696 N N . VAL A 1 87 ? 9.043 -3.686 -2.514 1.00 95.81 87 VAL A N 1
ATOM 697 C CA . VAL A 1 87 ? 10.279 -4.385 -2.874 1.00 95.81 87 VAL A CA 1
ATOM 698 C C . VAL A 1 87 ? 11.134 -4.503 -1.610 1.00 95.81 87 VAL A C 1
ATOM 700 O O . VAL A 1 87 ? 11.291 -3.502 -0.907 1.00 95.81 87 VAL A O 1
ATOM 703 N N . PRO A 1 88 ? 11.674 -5.693 -1.285 1.00 94.31 88 PRO A N 1
ATOM 704 C CA . PRO A 1 88 ? 12.653 -5.835 -0.211 1.00 94.31 88 PRO A CA 1
ATOM 705 C C . PRO A 1 88 ? 13.820 -4.856 -0.393 1.00 94.31 88 PRO A C 1
ATOM 707 O O . PRO A 1 88 ? 14.314 -4.679 -1.507 1.00 94.31 88 PRO A O 1
ATOM 710 N N . ARG A 1 89 ? 14.239 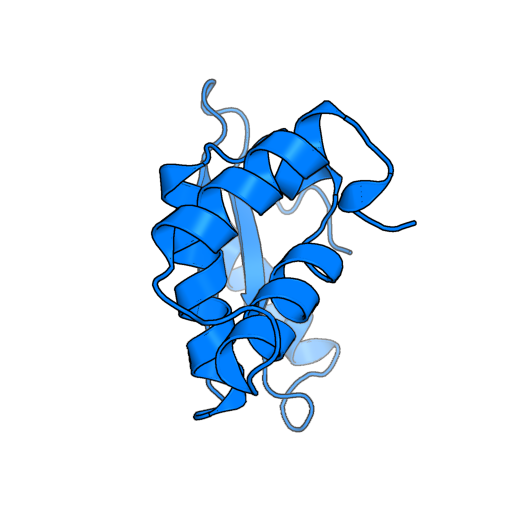-4.193 0.690 1.00 91.62 89 ARG A N 1
ATOM 711 C CA . ARG A 1 89 ? 15.207 -3.083 0.638 1.00 91.62 89 ARG A CA 1
ATOM 712 C C . ARG A 1 89 ? 16.561 -3.495 0.053 1.00 91.62 89 ARG A C 1
ATOM 714 O O . ARG A 1 89 ? 17.179 -2.703 -0.642 1.00 91.62 89 ARG A O 1
ATOM 721 N N . ASP A 1 90 ? 16.987 -4.726 0.307 1.00 93.56 90 ASP A N 1
ATOM 722 C CA . ASP A 1 90 ? 18.193 -5.359 -0.242 1.00 93.56 90 ASP A CA 1
ATOM 723 C C . ASP A 1 90 ? 18.143 -5.558 -1.766 1.00 93.56 90 ASP A C 1
ATOM 725 O O . ASP A 1 90 ? 19.172 -5.791 -2.391 1.00 93.56 90 ASP A O 1
ATOM 729 N N . ARG A 1 91 ? 16.953 -5.458 -2.370 1.00 92.69 91 ARG A N 1
ATOM 730 C CA . ARG A 1 91 ? 16.706 -5.651 -3.807 1.00 92.69 91 ARG A CA 1
ATOM 731 C C . ARG A 1 91 ? 16.203 -4.392 -4.505 1.00 92.69 91 ARG A C 1
ATOM 733 O O . ARG A 1 91 ? 15.781 -4.480 -5.656 1.00 92.69 91 ARG A O 1
ATOM 740 N N . TYR A 1 92 ? 16.158 -3.256 -3.813 1.00 94.81 92 TYR A N 1
ATOM 741 C CA . TYR A 1 92 ? 15.641 -2.015 -4.374 1.00 94.81 92 TYR A CA 1
ATOM 742 C C . TYR A 1 92 ? 16.777 -1.060 -4.730 1.00 94.81 92 TYR A C 1
ATOM 744 O O . TYR A 1 92 ? 17.485 -0.561 -3.859 1.00 94.81 92 TYR A O 1
ATOM 752 N N . ASP A 1 93 ? 16.892 -0.770 -6.021 1.00 95.38 93 ASP A N 1
ATOM 753 C CA . ASP A 1 93 ? 17.762 0.259 -6.575 1.00 95.38 93 ASP A CA 1
ATOM 754 C C . ASP A 1 93 ? 17.038 1.027 -7.701 1.00 95.38 93 ASP A C 1
ATOM 756 O O . ASP A 1 93 ? 15.871 0.764 -8.029 1.00 95.38 93 ASP A O 1
ATOM 760 N N . SER A 1 94 ? 17.717 2.015 -8.288 1.00 96.06 94 SER A N 1
ATOM 761 C CA . SER A 1 94 ? 17.169 2.822 -9.383 1.00 96.06 94 SER A CA 1
ATOM 762 C C . SER A 1 94 ? 16.832 1.991 -10.624 1.00 96.06 94 SER A C 1
ATOM 764 O O . SER A 1 94 ? 15.806 2.251 -11.255 1.00 96.06 94 SER A O 1
ATOM 766 N N . VAL A 1 95 ? 17.636 0.972 -10.938 1.00 96.50 95 VAL A N 1
ATOM 767 C CA . VAL A 1 95 ? 17.460 0.099 -12.107 1.00 96.50 95 VAL A CA 1
ATOM 768 C C . VAL A 1 95 ? 16.217 -0.774 -11.944 1.00 96.50 95 VAL A C 1
ATOM 770 O O . VAL A 1 95 ? 15.416 -0.907 -12.869 1.00 96.50 95 VAL A O 1
ATOM 773 N N . VAL A 1 96 ? 16.012 -1.353 -10.762 1.00 96.06 96 VAL A N 1
ATOM 774 C CA . VAL A 1 96 ? 14.824 -2.144 -10.422 1.00 96.06 96 VAL A CA 1
ATOM 775 C C . VAL A 1 96 ? 13.575 -1.274 -10.481 1.00 96.06 96 VAL A C 1
ATOM 777 O O . VAL A 1 96 ? 12.582 -1.684 -11.083 1.00 96.06 96 VAL A O 1
ATOM 780 N N . ARG A 1 97 ? 13.623 -0.055 -9.933 1.00 95.06 97 ARG A N 1
ATOM 781 C CA . ARG A 1 97 ? 12.513 0.908 -10.016 1.00 95.06 97 ARG A CA 1
ATOM 782 C C . ARG A 1 97 ? 12.131 1.214 -11.469 1.00 95.06 97 ARG A C 1
ATOM 784 O O . ARG A 1 97 ? 10.948 1.182 -11.804 1.00 95.06 97 ARG A O 1
ATOM 791 N N . GLU A 1 98 ? 13.108 1.473 -12.336 1.00 95.75 98 GLU A N 1
ATOM 792 C CA . GLU A 1 98 ? 12.871 1.739 -13.763 1.00 95.75 98 GLU A CA 1
ATOM 793 C C . GLU A 1 98 ? 12.290 0.526 -14.492 1.00 95.75 98 GLU A C 1
ATOM 795 O O . GLU A 1 98 ? 11.312 0.664 -15.229 1.00 95.75 98 GLU A O 1
ATOM 800 N N . LYS A 1 99 ? 12.820 -0.675 -14.230 1.00 96.50 99 LYS A N 1
ATOM 801 C CA . LYS A 1 99 ? 12.291 -1.933 -14.782 1.00 96.50 99 LYS A CA 1
ATOM 802 C C . LYS A 1 99 ? 10.848 -2.187 -14.357 1.00 96.50 99 LYS A C 1
ATOM 804 O O . LYS A 1 99 ? 10.032 -2.562 -15.195 1.00 96.50 99 LYS A O 1
ATOM 809 N N . ILE A 1 100 ? 10.517 -1.952 -13.086 1.00 96.38 100 ILE A N 1
ATOM 810 C CA . ILE A 1 100 ? 9.141 -2.049 -12.580 1.00 96.38 100 ILE A CA 1
ATOM 811 C C . ILE A 1 100 ? 8.242 -1.061 -13.327 1.00 96.38 100 ILE A C 1
ATOM 813 O O . ILE A 1 100 ? 7.196 -1.458 -13.835 1.00 96.38 100 ILE A O 1
ATOM 817 N N . GLY A 1 101 ? 8.654 0.204 -13.443 1.00 95.44 101 GLY A N 1
ATOM 818 C CA . GLY A 1 101 ? 7.886 1.227 -14.156 1.00 95.44 101 GLY A CA 1
ATOM 819 C C . GLY A 1 101 ? 7.642 0.870 -15.625 1.00 95.44 101 GLY A C 1
ATOM 820 O O . GLY A 1 101 ? 6.508 0.952 -16.097 1.00 95.44 101 GLY A O 1
ATOM 821 N N . ALA A 1 102 ? 8.676 0.418 -16.338 1.00 95.88 102 ALA A N 1
ATOM 822 C CA . ALA A 1 102 ? 8.578 -0.003 -17.736 1.00 95.88 102 ALA A CA 1
ATOM 823 C C . ALA A 1 102 ? 7.688 -1.244 -17.918 1.00 95.88 102 ALA A C 1
ATOM 825 O O . ALA A 1 102 ? 6.871 -1.299 -18.842 1.00 95.88 102 ALA A O 1
ATOM 826 N N . TYR A 1 103 ? 7.800 -2.219 -17.014 1.00 96.44 103 TYR A N 1
ATOM 827 C CA . TYR A 1 103 ? 6.950 -3.406 -17.018 1.00 96.44 103 TYR A CA 1
ATOM 828 C C . TYR A 1 103 ? 5.479 -3.037 -16.810 1.00 96.44 103 TYR A C 1
ATOM 830 O O . TYR A 1 103 ? 4.630 -3.410 -17.615 1.00 96.44 103 TYR A O 1
ATOM 838 N N . LEU A 1 104 ? 5.172 -2.240 -15.782 1.00 96.12 104 LEU A N 1
ATOM 839 C CA . LEU A 1 104 ? 3.801 -1.819 -15.488 1.00 96.12 104 LEU A CA 1
ATOM 840 C C . LEU A 1 104 ? 3.212 -0.959 -16.608 1.00 96.12 104 LEU A C 1
ATOM 842 O O . LEU A 1 104 ? 2.051 -1.140 -16.961 1.00 96.12 104 LEU A O 1
ATOM 846 N N . LYS A 1 105 ? 4.016 -0.084 -17.224 1.00 94.75 105 LYS A N 1
ATOM 847 C CA . LYS A 1 105 ? 3.616 0.664 -18.422 1.00 94.75 105 LYS A CA 1
ATOM 848 C C . LYS A 1 105 ? 3.123 -0.276 -19.525 1.00 94.75 105 LYS A C 1
ATOM 850 O O . LYS A 1 105 ? 2.094 -0.006 -20.131 1.00 94.75 105 LYS A O 1
ATOM 855 N N . THR A 1 106 ? 3.862 -1.356 -19.765 1.00 95.56 106 THR A N 1
ATOM 856 C CA . THR A 1 106 ? 3.544 -2.339 -20.808 1.00 95.56 106 THR A CA 1
ATOM 857 C C . THR A 1 106 ? 2.280 -3.121 -20.461 1.00 95.56 106 THR A C 1
ATOM 859 O O . THR A 1 106 ? 1.391 -3.231 -21.293 1.00 95.56 106 THR A O 1
ATOM 862 N N . VAL A 1 107 ? 2.165 -3.608 -19.221 1.00 95.38 107 VAL A N 1
ATOM 863 C CA . VAL A 1 107 ? 1.012 -4.403 -18.757 1.00 95.38 107 VAL A CA 1
ATOM 864 C C . VAL A 1 107 ? -0.302 -3.623 -18.809 1.00 95.38 107 VAL A C 1
ATOM 866 O O . VAL A 1 107 ? -1.336 -4.202 -19.113 1.00 95.38 107 VAL A O 1
ATOM 869 N N . PHE A 1 108 ? -0.270 -2.330 -18.491 1.00 93.56 108 PHE A N 1
ATOM 870 C CA . PHE A 1 108 ? -1.462 -1.477 -18.482 1.00 93.56 108 PHE A CA 1
ATOM 871 C C . PHE A 1 108 ? -1.643 -0.669 -19.773 1.00 93.56 108 PHE A C 1
ATOM 873 O O . PHE A 1 108 ? -2.481 0.227 -19.793 1.00 93.56 108 PHE A O 1
ATOM 880 N N . GLU A 1 109 ? -0.833 -0.929 -20.808 1.00 93.00 109 GLU A N 1
ATOM 881 C CA . GLU A 1 109 ? -0.843 -0.190 -22.084 1.00 93.00 109 GLU A CA 1
ATOM 882 C C . GLU A 1 109 ? -0.829 1.340 -21.893 1.00 93.00 109 GLU A C 1
ATOM 884 O O . GLU A 1 109 ? -1.438 2.115 -22.629 1.00 93.00 109 GLU A O 1
ATOM 889 N N . GLY A 1 110 ? -0.135 1.786 -20.846 1.00 90.19 110 GLY A N 1
ATOM 890 C CA . GLY A 1 110 ? -0.247 3.140 -20.326 1.00 90.19 110 GLY A CA 1
ATOM 891 C C . GLY A 1 110 ? 1.012 3.977 -20.513 1.00 90.19 110 GLY A C 1
ATOM 892 O O . GLY A 1 110 ? 1.939 3.671 -21.268 1.00 90.19 110 GLY A O 1
ATOM 893 N N . ARG A 1 111 ? 1.077 5.060 -19.739 1.00 89.62 111 ARG A N 1
ATOM 894 C CA . ARG A 1 111 ? 2.299 5.835 -19.496 1.00 89.62 111 ARG A CA 1
ATOM 895 C C . ARG A 1 111 ? 2.485 6.033 -18.000 1.00 89.62 111 ARG A C 1
ATOM 897 O O . ARG A 1 111 ? 1.512 6.208 -17.273 1.00 89.62 111 ARG A O 1
ATOM 904 N N . LEU A 1 112 ? 3.736 6.053 -17.546 1.00 86.75 112 LEU A N 1
ATOM 905 C CA . LEU A 1 112 ? 4.033 6.432 -16.170 1.00 86.75 112 LEU A CA 1
ATOM 906 C C . LEU A 1 112 ? 3.739 7.929 -16.003 1.00 86.75 112 LEU A C 1
ATOM 908 O O . LEU A 1 112 ? 4.368 8.759 -16.660 1.00 86.75 112 LEU A O 1
ATOM 912 N N . SER A 1 113 ? 2.752 8.263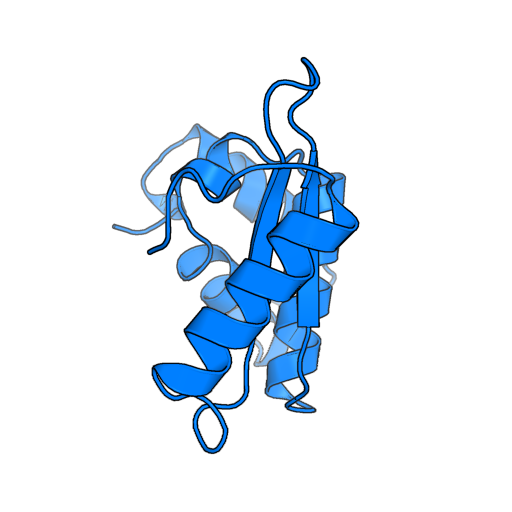 -15.171 1.00 84.75 113 SER A N 1
ATOM 913 C CA . SER A 1 113 ? 2.348 9.657 -14.939 1.00 84.75 113 SER A CA 1
ATOM 914 C C . SER A 1 113 ? 3.089 10.297 -13.767 1.00 84.75 113 SER A C 1
ATOM 916 O O . SER A 1 113 ? 3.397 11.482 -13.820 1.00 84.75 113 SER A O 1
ATOM 918 N N . ALA A 1 114 ? 3.359 9.528 -12.713 1.00 83.69 114 ALA A N 1
ATOM 919 C CA . ALA A 1 114 ? 4.073 9.966 -11.521 1.00 83.69 114 ALA A CA 1
ATOM 920 C C . ALA A 1 114 ? 4.697 8.752 -10.821 1.00 83.69 114 ALA A C 1
ATOM 922 O O . ALA A 1 114 ? 4.207 7.629 -10.957 1.00 83.69 114 ALA A O 1
ATOM 923 N N . TYR A 1 115 ? 5.769 8.987 -10.071 1.00 81.44 115 TYR A N 1
ATOM 924 C CA . TYR A 1 115 ? 6.324 8.043 -9.107 1.00 81.44 115 TYR A CA 1
ATOM 925 C C . TYR A 1 115 ? 6.770 8.827 -7.870 1.00 81.44 115 TYR A C 1
ATOM 927 O O . TYR A 1 115 ? 7.158 9.993 -7.984 1.00 81.44 115 TYR A O 1
ATOM 935 N N . HIS A 1 116 ? 6.702 8.190 -6.705 1.00 72.50 116 HIS A N 1
ATOM 936 C CA . HIS A 1 116 ? 7.036 8.775 -5.408 1.00 72.50 116 HIS A CA 1
ATOM 937 C C . HIS A 1 116 ? 7.875 7.797 -4.593 1.00 72.50 116 HIS A C 1
ATOM 939 O O . HIS A 1 116 ? 7.686 6.574 -4.787 1.00 72.50 116 HIS A O 1
#

Secondary structure (DSSP, 8-state):
--GGGSHHHHHHHHHHHHTT---TTSHHHHHHHHHH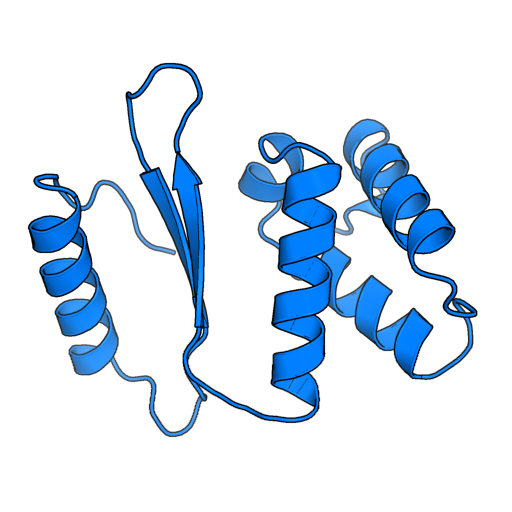HHS-HHHHHHS-HHHHHHHHHHHHHHHHS---EEEEEE-TTSS-EEEEEE--GGG--HHHHHHHHHHHHHHTT-------

pLDDT: mean 93.4, std 4.39, range [68.81, 97.44]

Sequence (116 aa):
RSVMKIPYLRSKAETIIAKSGFNPNDHSGKALINVLESYPRDEFFQVPVPVLRKHANAILGLVERPRIRALVRADQFDRFVSILVFVPRDRYDSVVREKIGAYLKTVFEGRLSAYH

Solvent-accessible surface area (backbone atoms only — not comparable to full-atom values): 7066 Å² total; per-residue (Å²): 131,62,43,74,78,37,72,73,48,24,53,49,50,52,54,42,50,70,72,62,78,50,56,64,90,42,71,69,19,46,51,50,52,51,47,61,52,70,46,57,65,73,54,60,70,69,48,54,63,74,59,46,44,54,48,45,55,56,53,53,52,33,74,82,51,74,53,77,45,78,49,78,45,73,42,96,80,74,81,52,71,50,72,52,73,45,62,49,73,96,72,58,51,74,67,51,53,50,50,51,50,55,49,51,23,60,76,66,76,57,72,85,86,79,86,132

Nearest PDB structures (foldseek):
  4eze-assembly1_A  TM=3.851E-01  e=2.961E+00  Salmonella enterica subsp. enterica serovar Typhi str. Ty2
  7kra-assembly1_E  TM=1.808E-01  e=4.017E+00  Saccharomyces cerevisiae

Foldseek 3Di:
DFLCVPVVSVVLLVVLLVVVPDDCVDPLNVLLRVLSRPPDPVCSNQDDSVLVSVVSVVVSVCVVPPDWDWRWDADPVNPDIDIDIGHDPVPDDPVVVVVVQVVVCVVSVHHDPDDD